Protein AF-A0A7S3N9X6-F1 (afdb_monomer_lite)

Foldseek 3Di:
DDDDDDPDPPVDDDPLQPDKDKDWDAFAWALADQVGQSNLRFWKKKKAFDPPDDDWKKKKKKWFFDPPAPFFKDKWKFWDPDLDGDRHDDPNTGQDDPPDDGDPGMDIDIDGHGRVTMMMIGIHTNDTRRTGGTMMMMGISGDMDMDTRDGD

pLDDT: mean 83.83, std 15.7, range [26.27, 97.06]

Organism: NCBI:txid151035

Structure (mmCIF, N/CA/C/O backbone):
data_AF-A0A7S3N9X6-F1
#
_entry.id   AF-A0A7S3N9X6-F1
#
loop_
_atom_site.group_PDB
_atom_site.id
_atom_site.type_symbol
_atom_site.label_atom_id
_atom_site.label_alt_id
_atom_site.label_comp_id
_atom_site.label_asym_id
_atom_site.label_entity_id
_atom_site.label_seq_id
_atom_site.pdbx_PDB_ins_code
_atom_site.Cartn_x
_atom_site.Cartn_y
_atom_site.Cartn_z
_atom_site.occupancy
_atom_site.B_iso_or_equiv
_atom_site.auth_seq_id
_atom_site.auth_comp_id
_atom_site.auth_asym_id
_atom_site.auth_atom_id
_atom_site.pdbx_PDB_model_num
ATOM 1 N N . MET A 1 1 ? -9.636 27.736 6.621 1.00 29.17 1 MET A N 1
ATOM 2 C CA . MET A 1 1 ? -8.449 27.421 7.443 1.00 29.17 1 MET A CA 1
ATOM 3 C C . MET A 1 1 ? -7.852 26.143 6.868 1.00 29.17 1 MET A C 1
ATOM 5 O O . MET A 1 1 ? -8.484 25.106 6.983 1.00 29.17 1 MET A O 1
ATOM 9 N N . LYS A 1 2 ? -6.757 26.243 6.103 1.00 26.27 2 LYS A N 1
ATOM 10 C CA . LYS A 1 2 ? -6.119 25.096 5.434 1.00 26.27 2 LYS A CA 1
ATOM 11 C C . LYS A 1 2 ? -5.100 24.489 6.398 1.00 26.27 2 LYS A C 1
ATOM 13 O O . LYS A 1 2 ? -4.263 25.220 6.922 1.00 26.27 2 LYS A O 1
ATOM 18 N N . VAL A 1 3 ? -5.218 23.196 6.683 1.00 27.30 3 VAL A N 1
ATOM 19 C CA . VAL A 1 3 ? -4.248 22.467 7.507 1.00 27.30 3 VAL A CA 1
ATOM 20 C C . VAL A 1 3 ? -3.084 22.077 6.601 1.00 27.30 3 VAL A C 1
ATOM 22 O O . VAL A 1 3 ? -3.279 21.390 5.606 1.00 27.30 3 VAL A O 1
ATOM 25 N N . PHE A 1 4 ? -1.890 22.563 6.932 1.00 31.27 4 PHE A N 1
ATOM 26 C CA . PHE A 1 4 ? -0.638 22.200 6.277 1.00 31.27 4 PHE A CA 1
ATOM 27 C C . PHE A 1 4 ? -0.221 20.797 6.731 1.00 31.27 4 PHE A C 1
ATOM 29 O O . PHE A 1 4 ? -0.068 20.566 7.932 1.00 31.27 4 PHE A O 1
ATOM 36 N N . SER A 1 5 ? 0.007 19.875 5.794 1.00 30.50 5 SER A N 1
ATOM 37 C CA . SER A 1 5 ? 0.816 18.690 6.079 1.00 30.50 5 SER A CA 1
ATOM 38 C C . SER A 1 5 ? 2.284 19.076 5.907 1.00 30.50 5 SER A C 1
ATOM 40 O O . SER A 1 5 ? 2.779 19.210 4.791 1.00 30.50 5 SER A O 1
ATOM 42 N N . ASN A 1 6 ? 2.978 19.314 7.021 1.00 33.53 6 ASN A N 1
ATOM 43 C CA . ASN A 1 6 ? 4.436 19.332 7.027 1.00 33.53 6 ASN A CA 1
ATOM 44 C C . ASN A 1 6 ? 4.904 17.900 6.767 1.00 33.53 6 ASN A C 1
ATOM 46 O O . ASN A 1 6 ? 4.787 17.044 7.648 1.00 33.53 6 ASN A O 1
ATOM 50 N N . VAL A 1 7 ? 5.449 17.649 5.578 1.00 38.91 7 VAL A N 1
ATOM 51 C CA . VAL A 1 7 ? 6.199 16.426 5.275 1.00 38.91 7 VAL A CA 1
ATOM 52 C C . VAL A 1 7 ? 7.497 16.464 6.090 1.00 38.91 7 VAL A C 1
ATOM 54 O O . VAL A 1 7 ? 8.554 16.861 5.614 1.00 38.91 7 VAL A O 1
ATOM 57 N N . ASN A 1 8 ? 7.410 16.112 7.371 1.00 36.94 8 ASN A N 1
ATOM 58 C CA . ASN A 1 8 ? 8.576 15.768 8.170 1.00 36.94 8 ASN A CA 1
ATOM 59 C C . ASN A 1 8 ? 8.907 14.308 7.863 1.00 36.94 8 ASN A C 1
ATOM 61 O O . ASN A 1 8 ? 8.086 13.427 8.125 1.00 36.94 8 ASN A O 1
ATOM 65 N N . PHE A 1 9 ? 10.108 14.050 7.340 1.00 45.81 9 PHE A N 1
ATOM 66 C CA . PHE A 1 9 ? 10.682 12.708 7.200 1.00 45.81 9 PHE A CA 1
ATOM 67 C C . PHE A 1 9 ? 10.966 12.123 8.590 1.00 45.81 9 PHE A C 1
ATOM 69 O O . PHE A 1 9 ? 12.106 11.996 9.030 1.00 45.81 9 PHE A O 1
ATOM 76 N N . VAL A 1 10 ? 9.914 11.811 9.337 1.00 49.62 10 VAL A N 1
ATOM 77 C CA . VAL A 1 10 ? 10.023 11.071 10.585 1.00 49.62 10 VAL A CA 1
ATOM 78 C C . VAL A 1 10 ? 10.333 9.629 10.186 1.00 49.62 10 VAL A C 1
ATOM 80 O O . VAL A 1 10 ? 9.467 8.892 9.732 1.00 49.62 10 VAL A O 1
ATOM 83 N N . LEU A 1 11 ? 11.607 9.246 10.282 1.00 56.59 11 LEU A N 1
ATOM 84 C CA . LEU A 1 11 ? 12.105 7.938 9.829 1.00 56.59 11 LEU A CA 1
ATOM 85 C C . LEU A 1 11 ? 11.538 6.761 10.640 1.00 56.59 11 LEU A C 1
ATOM 87 O O . LEU A 1 11 ? 11.538 5.619 10.164 1.00 56.59 11 LEU A O 1
ATOM 91 N N . ASN A 1 12 ? 11.047 7.047 11.851 1.00 63.31 12 ASN A N 1
ATOM 92 C CA . ASN A 1 12 ? 10.583 6.053 12.805 1.00 63.31 12 ASN A CA 1
ATOM 93 C C . ASN A 1 12 ? 9.131 6.309 13.227 1.00 63.31 12 ASN A C 1
ATOM 95 O O . ASN A 1 12 ? 8.809 7.409 13.673 1.00 63.31 12 ASN A O 1
ATOM 99 N N . PRO A 1 13 ? 8.259 5.294 13.147 1.00 67.94 13 PRO A N 1
ATOM 100 C CA . PRO A 1 13 ? 6.882 5.410 13.599 1.00 67.94 13 PRO A CA 1
ATOM 101 C C . PRO A 1 13 ? 6.848 5.751 15.103 1.00 67.94 13 PRO A C 1
ATOM 103 O O . PRO A 1 13 ? 7.607 5.164 15.874 1.00 67.94 13 PRO A O 1
ATOM 106 N N . PRO A 1 14 ? 5.969 6.666 15.539 1.00 71.19 14 PRO A N 1
ATOM 107 C CA . PRO A 1 14 ? 5.722 6.939 16.949 1.00 71.19 14 PRO A CA 1
ATOM 108 C C . PRO A 1 14 ? 5.450 5.680 17.788 1.00 71.19 14 PRO A C 1
ATOM 110 O O . PRO A 1 14 ? 4.738 4.776 17.351 1.00 71.19 14 PRO A O 1
ATOM 113 N N . GLU A 1 15 ? 5.924 5.666 19.037 1.00 72.00 15 GLU A N 1
ATOM 114 C CA . GLU A 1 15 ? 5.809 4.513 19.953 1.00 72.00 15 GLU A CA 1
ATOM 115 C C . GLU A 1 15 ? 4.365 4.117 20.305 1.00 72.00 15 GLU A C 1
ATOM 117 O O . GLU A 1 15 ? 4.110 3.002 20.757 1.00 72.00 15 GLU A O 1
ATOM 122 N N . TYR A 1 16 ? 3.384 5.000 20.087 1.00 72.50 16 TYR A N 1
ATOM 123 C CA . TYR A 1 16 ? 1.975 4.684 20.341 1.00 72.50 16 TYR A CA 1
ATOM 124 C C . TYR A 1 16 ? 1.358 3.734 19.298 1.00 72.50 16 TYR A C 1
ATOM 126 O O . TYR A 1 16 ? 0.207 3.316 19.461 1.00 72.50 16 TYR A O 1
ATOM 134 N N . TYR A 1 17 ? 2.091 3.375 18.241 1.00 80.50 17 TYR A N 1
ATOM 135 C CA . TYR A 1 17 ? 1.692 2.334 17.302 1.00 80.50 17 TYR A CA 1
ATOM 136 C C . TYR A 1 17 ? 1.971 0.941 17.862 1.00 80.50 17 TYR A C 1
ATOM 138 O O . TYR A 1 17 ? 3.077 0.420 17.762 1.00 80.50 17 TYR A O 1
ATOM 146 N N . LYS A 1 18 ? 0.939 0.333 18.453 1.00 82.94 18 LYS A N 1
ATOM 147 C CA . LYS A 1 18 ? 1.045 -0.964 19.141 1.00 82.94 18 LYS A CA 1
ATOM 148 C C . LYS A 1 18 ? 0.754 -2.170 18.250 1.00 82.94 18 LYS A C 1
ATOM 150 O O . LYS A 1 18 ? 1.095 -3.285 18.623 1.00 82.94 18 LYS A O 1
ATOM 155 N N . ASN A 1 19 ? 0.107 -1.959 17.105 1.00 89.56 19 ASN A N 1
ATOM 156 C CA . ASN A 1 19 ? -0.264 -3.027 16.181 1.00 89.56 19 ASN A CA 1
ATOM 157 C C . ASN A 1 19 ? 0.584 -2.900 14.917 1.00 89.56 19 ASN A C 1
ATOM 159 O O . ASN A 1 19 ? 0.558 -1.842 14.292 1.00 89.56 19 ASN A O 1
ATOM 163 N N . GLN A 1 20 ? 1.317 -3.951 14.554 1.00 93.81 20 GLN A N 1
ATOM 164 C CA . GLN A 1 20 ? 2.146 -4.010 13.350 1.00 93.81 20 GLN A CA 1
ATOM 165 C C . GLN A 1 20 ? 1.714 -5.198 12.492 1.00 93.81 20 GLN A C 1
ATOM 167 O O . GLN A 1 20 ? 1.505 -6.297 13.004 1.00 93.81 20 GLN A O 1
ATOM 172 N N . TYR A 1 21 ? 1.594 -4.955 11.193 1.00 94.56 21 TYR A N 1
ATOM 173 C CA . TYR A 1 21 ? 1.199 -5.932 10.190 1.00 94.56 21 TYR A CA 1
ATOM 174 C C . TYR A 1 21 ? 2.147 -5.838 9.008 1.00 94.56 21 TYR A C 1
ATOM 176 O O . TYR A 1 21 ? 2.525 -4.735 8.618 1.00 94.56 21 TYR A O 1
ATOM 184 N N . GLU A 1 22 ? 2.495 -6.981 8.433 1.00 95.44 22 GLU A N 1
ATOM 185 C CA . GLU A 1 22 ? 3.370 -7.069 7.270 1.00 95.44 22 GLU A CA 1
ATOM 186 C C . GLU A 1 22 ? 2.682 -7.893 6.187 1.00 95.44 22 GLU A C 1
ATOM 188 O O . GLU A 1 22 ? 2.035 -8.909 6.462 1.00 95.44 22 GLU A O 1
ATOM 193 N N . VAL A 1 23 ? 2.789 -7.410 4.956 1.00 94.25 23 VAL A N 1
ATOM 194 C CA . VAL A 1 23 ? 2.237 -8.030 3.760 1.00 94.25 23 VAL A CA 1
ATOM 195 C C . VAL A 1 23 ? 3.359 -8.101 2.737 1.00 94.25 23 VAL A C 1
ATOM 197 O O . VAL A 1 23 ? 3.814 -7.070 2.242 1.00 94.25 23 VAL A O 1
ATOM 200 N N . ALA A 1 24 ? 3.812 -9.316 2.441 1.00 92.69 24 ALA A N 1
ATOM 201 C CA . ALA A 1 24 ? 4.760 -9.548 1.361 1.00 92.69 24 ALA A CA 1
ATOM 202 C C . ALA A 1 24 ? 4.066 -9.348 0.007 1.00 92.69 24 ALA A C 1
ATOM 204 O O . ALA A 1 24 ? 2.934 -9.800 -0.201 1.00 92.69 24 ALA A O 1
ATOM 205 N N . ILE A 1 25 ? 4.745 -8.643 -0.891 1.00 90.94 25 ILE A N 1
ATOM 206 C CA . ILE A 1 25 ? 4.388 -8.499 -2.297 1.00 90.94 25 ILE A CA 1
ATOM 207 C C . ILE A 1 25 ? 5.522 -9.167 -3.063 1.00 90.94 25 ILE A C 1
ATOM 209 O O . ILE A 1 25 ? 6.583 -8.574 -3.240 1.00 90.94 25 ILE A O 1
ATOM 213 N N . ASP A 1 26 ? 5.306 -10.418 -3.458 1.00 86.06 26 ASP A N 1
ATOM 214 C CA . ASP A 1 26 ? 6.326 -11.239 -4.105 1.00 86.06 26 ASP A CA 1
ATOM 215 C C . ASP A 1 26 ? 6.064 -11.303 -5.609 1.00 86.06 26 ASP A C 1
ATOM 217 O O . ASP A 1 26 ? 4.998 -11.763 -6.025 1.00 86.06 26 ASP A O 1
ATOM 221 N N . GLN A 1 27 ? 7.043 -10.875 -6.415 1.00 79.94 27 GLN A N 1
ATOM 222 C CA . GLN A 1 27 ? 7.043 -11.042 -7.876 1.00 79.94 27 GLN A CA 1
ATOM 223 C C . GLN A 1 27 ? 5.754 -10.545 -8.549 1.00 79.94 27 GLN A C 1
ATOM 225 O O . GLN A 1 27 ? 5.217 -11.182 -9.458 1.00 79.94 27 GLN A O 1
ATOM 230 N N . ALA A 1 28 ? 5.230 -9.413 -8.080 1.00 88.12 28 ALA A N 1
ATOM 231 C CA . ALA A 1 28 ? 4.115 -8.758 -8.738 1.00 88.12 28 ALA A CA 1
ATOM 232 C C . ALA A 1 28 ? 4.616 -7.890 -9.897 1.00 88.12 28 ALA A C 1
ATOM 234 O O . ALA A 1 28 ? 5.796 -7.558 -9.989 1.00 88.12 28 ALA A O 1
ATOM 235 N N . TYR A 1 29 ? 3.689 -7.484 -10.756 1.00 88.94 29 TYR A N 1
ATOM 236 C CA . TYR A 1 29 ? 3.947 -6.509 -11.805 1.00 88.94 29 TYR A CA 1
ATOM 237 C C . TYR A 1 29 ? 3.143 -5.250 -11.537 1.00 88.94 29 TYR A C 1
ATOM 239 O O . TYR A 1 29 ? 1.993 -5.302 -11.090 1.00 88.94 29 TYR A O 1
ATOM 247 N N . GLY A 1 30 ? 3.760 -4.113 -11.812 1.00 88.12 30 GLY A N 1
ATOM 248 C CA . GLY A 1 30 ? 3.098 -2.834 -11.757 1.00 88.12 30 GLY A CA 1
ATOM 249 C C . GLY A 1 30 ? 2.103 -2.650 -12.894 1.00 88.12 30 GLY A C 1
ATOM 250 O O . GLY A 1 30 ? 2.331 -3.020 -14.040 1.00 88.12 30 GLY A O 1
ATOM 251 N N . GLY A 1 31 ? 0.975 -2.044 -12.564 1.00 92.81 31 GLY A N 1
ATOM 252 C CA . GLY A 1 31 ? -0.049 -1.601 -13.498 1.00 92.81 31 GLY A CA 1
ATOM 253 C C . GLY A 1 31 ? 0.211 -0.216 -14.096 1.00 92.81 31 GLY A C 1
ATOM 254 O O . GLY A 1 31 ? -0.595 0.241 -14.903 1.00 92.81 31 GLY A O 1
ATOM 255 N N . GLY A 1 32 ? 1.300 0.457 -13.709 1.00 92.38 32 GLY A N 1
ATOM 256 C CA . GLY A 1 32 ? 1.590 1.838 -14.102 1.00 92.38 32 GLY A CA 1
ATOM 257 C C . GLY A 1 32 ? 0.775 2.863 -13.309 1.00 92.38 32 GLY A C 1
ATOM 258 O O . GLY A 1 32 ? 0.275 2.547 -12.233 1.00 92.38 32 GLY A O 1
ATOM 259 N N . THR A 1 33 ? 0.646 4.091 -13.818 1.00 92.25 33 THR A N 1
ATOM 260 C CA . THR A 1 33 ? 0.022 5.229 -13.110 1.00 92.25 33 THR A CA 1
ATOM 261 C C . THR A 1 33 ? -1.521 5.198 -13.136 1.00 92.25 33 THR A C 1
ATOM 263 O O . THR A 1 33 ? -2.095 4.509 -13.980 1.00 92.25 33 THR A O 1
ATOM 266 N N . PRO A 1 34 ? -2.235 5.974 -12.283 1.00 91.12 34 PRO A N 1
ATOM 267 C CA . PRO A 1 34 ? -3.709 5.994 -12.235 1.00 91.12 34 PRO A CA 1
ATOM 268 C C . PRO A 1 34 ? -4.432 6.318 -13.550 1.00 91.12 34 PRO A C 1
ATOM 270 O O . PRO A 1 34 ? -5.630 6.078 -13.658 1.00 91.12 34 PRO A O 1
ATOM 273 N N . SER A 1 35 ? -3.734 6.888 -14.536 1.00 89.38 35 SER A N 1
ATOM 274 C CA . SER A 1 35 ? -4.285 7.206 -15.857 1.00 89.38 35 SER A CA 1
ATOM 275 C C . SER A 1 35 ? -4.203 6.050 -16.860 1.00 89.38 35 SER A C 1
ATOM 277 O O . SER A 1 35 ? -4.658 6.210 -17.988 1.00 89.38 35 SER A O 1
ATOM 279 N N . MET A 1 36 ? -3.566 4.933 -16.503 1.00 92.19 36 MET A N 1
ATOM 280 C CA . MET A 1 36 ? -3.390 3.774 -17.380 1.00 92.19 36 MET A CA 1
ATOM 281 C C . MET A 1 36 ? -4.489 2.732 -17.140 1.00 92.19 36 MET A C 1
ATOM 283 O O . MET A 1 36 ? -4.826 2.442 -15.995 1.00 92.19 36 MET A O 1
ATOM 287 N N . ASP A 1 37 ? -4.983 2.086 -18.200 1.00 91.75 37 ASP A N 1
ATOM 288 C CA . ASP A 1 37 ? -6.005 1.024 -18.092 1.00 91.75 37 ASP A CA 1
ATOM 289 C C . ASP A 1 37 ? -5.524 -0.177 -17.257 1.00 91.75 37 ASP A C 1
ATOM 291 O O . ASP A 1 37 ? -6.305 -0.876 -16.609 1.00 91.75 37 ASP A O 1
ATOM 295 N N . THR A 1 38 ? -4.211 -0.399 -17.232 1.00 93.44 38 THR A N 1
ATOM 296 C CA . THR A 1 38 ? -3.555 -1.449 -16.452 1.00 93.44 38 THR A CA 1
ATOM 297 C C . THR A 1 38 ? -3.420 -1.111 -14.970 1.00 93.44 38 THR A C 1
ATOM 299 O O . THR A 1 38 ? -2.999 -1.981 -14.212 1.00 93.44 38 THR A O 1
ATOM 302 N N . PHE A 1 39 ? -3.802 0.091 -14.511 1.00 93.25 39 PHE A N 1
ATOM 303 C CA . PHE A 1 39 ? -3.622 0.530 -13.120 1.00 93.25 39 PHE A CA 1
ATOM 304 C C . PHE A 1 39 ? -4.213 -0.449 -12.103 1.00 93.25 39 PHE A C 1
ATOM 306 O O . PHE A 1 39 ? -3.631 -0.691 -11.042 1.00 93.25 39 PHE A O 1
ATOM 313 N N . VAL A 1 40 ? -5.341 -1.073 -12.456 1.00 93.44 40 VAL A N 1
ATOM 314 C CA . VAL A 1 40 ? -6.011 -2.084 -11.633 1.00 93.44 40 VAL A CA 1
ATOM 315 C C . VAL A 1 40 ? -5.104 -3.269 -11.296 1.00 93.44 40 VAL A C 1
ATOM 317 O O . VAL A 1 40 ? -5.357 -3.934 -10.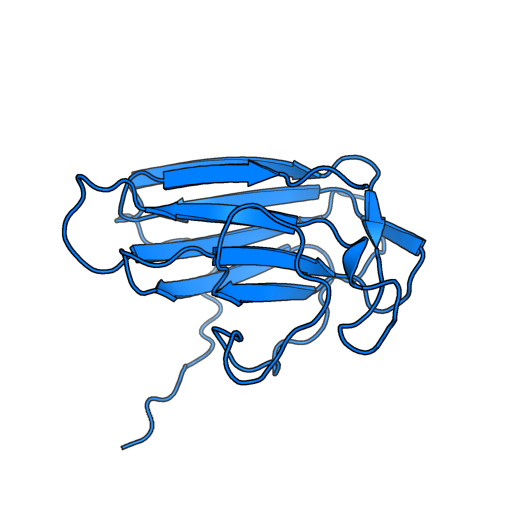298 1.00 93.44 40 VAL A O 1
ATOM 320 N N . LEU A 1 41 ? -4.049 -3.544 -12.067 1.00 92.75 41 LEU A N 1
ATOM 321 C CA . LEU A 1 41 ? -3.127 -4.667 -11.866 1.00 92.75 41 LEU A CA 1
ATOM 322 C C . LEU A 1 41 ? -2.093 -4.420 -10.757 1.00 92.75 41 LEU A C 1
ATOM 324 O O . LEU A 1 41 ? -1.596 -5.387 -10.185 1.00 92.75 41 LEU A O 1
ATOM 328 N N . ASN A 1 42 ? -1.846 -3.159 -10.381 1.00 94.44 42 ASN A N 1
ATOM 329 C CA . ASN A 1 42 ? -0.945 -2.806 -9.278 1.00 94.44 42 ASN A CA 1
ATOM 330 C C . ASN A 1 42 ? -1.300 -3.562 -7.986 1.00 94.44 42 ASN A C 1
ATOM 332 O O . ASN A 1 42 ? -2.486 -3.690 -7.685 1.00 94.44 42 ASN A O 1
ATOM 336 N N . PRO A 1 43 ? -0.341 -4.037 -7.176 1.00 95.19 43 PRO A N 1
ATOM 337 C CA . PRO A 1 43 ? -0.623 -4.632 -5.871 1.00 95.19 43 PRO A CA 1
ATOM 338 C C . PRO A 1 43 ? -1.500 -3.738 -4.988 1.00 95.19 43 PRO A C 1
ATOM 340 O O . PRO A 1 43 ? -1.208 -2.558 -4.795 1.00 95.19 43 PRO A O 1
ATOM 343 N N . GLN A 1 44 ? -2.572 -4.309 -4.433 1.00 96.25 44 GLN A N 1
ATOM 344 C CA . GLN A 1 44 ? -3.538 -3.574 -3.615 1.00 96.25 44 GLN A CA 1
ATOM 345 C C . GLN A 1 44 ? -3.733 -4.264 -2.270 1.00 96.25 44 GLN A C 1
ATOM 347 O O . GLN A 1 44 ? -4.010 -5.463 -2.209 1.00 96.25 44 GLN A O 1
ATOM 352 N N . ILE A 1 45 ? -3.598 -3.507 -1.187 1.00 96.81 45 ILE A N 1
ATOM 353 C CA . ILE A 1 45 ? -3.732 -3.980 0.184 1.00 96.81 45 ILE A CA 1
ATOM 354 C C . ILE A 1 45 ? -4.955 -3.309 0.792 1.00 96.81 45 ILE A C 1
ATOM 356 O O . ILE A 1 45 ? -4.955 -2.107 1.046 1.00 96.81 45 ILE A O 1
ATOM 360 N N . TYR A 1 46 ? -5.984 -4.105 1.054 1.00 97.06 46 TYR A N 1
ATOM 361 C CA . TYR A 1 46 ? -7.154 -3.682 1.808 1.00 97.06 46 TYR A CA 1
ATOM 362 C C . TYR A 1 46 ? -6.831 -3.617 3.300 1.00 97.06 46 TYR A C 1
ATOM 364 O O . TYR A 1 46 ? -6.208 -4.543 3.836 1.00 97.06 46 TYR A O 1
ATOM 372 N N . PHE A 1 47 ? -7.310 -2.582 3.989 1.00 96.25 47 PHE A N 1
ATOM 373 C CA . PHE A 1 47 ? -7.289 -2.512 5.445 1.00 96.25 47 PHE A CA 1
ATOM 374 C C . PHE A 1 47 ? -8.424 -1.655 6.026 1.00 96.25 47 PHE A C 1
ATOM 376 O O . PHE A 1 47 ? -8.879 -0.681 5.432 1.00 96.25 47 PHE A O 1
ATOM 383 N N . ARG A 1 48 ? -8.858 -2.005 7.240 1.00 94.94 48 ARG A N 1
ATOM 384 C CA . ARG A 1 48 ? -9.817 -1.230 8.047 1.00 94.94 48 ARG A CA 1
ATOM 385 C C . ARG A 1 48 ? -9.615 -1.464 9.538 1.00 94.94 48 ARG A C 1
ATOM 387 O O . ARG A 1 48 ? -9.130 -2.526 9.943 1.00 94.94 48 ARG A O 1
ATOM 394 N N . ALA A 1 49 ? -10.042 -0.513 10.365 1.00 92.75 49 ALA A N 1
ATOM 395 C CA . ALA A 1 49 ? -10.076 -0.704 11.812 1.00 92.75 49 ALA A CA 1
ATOM 396 C C . ALA A 1 49 ? -11.095 -1.789 12.211 1.00 92.75 49 ALA A C 1
ATOM 398 O O . ALA A 1 49 ? -12.136 -1.976 11.565 1.00 92.75 49 ALA A O 1
ATOM 399 N N . ARG A 1 50 ? -10.806 -2.535 13.285 1.00 87.88 50 ARG A N 1
ATOM 400 C CA . ARG A 1 50 ? -11.799 -3.441 13.879 1.00 87.88 50 ARG A CA 1
ATOM 401 C C . ARG A 1 50 ? -12.916 -2.632 14.553 1.00 87.88 50 ARG A C 1
ATOM 403 O O . ARG A 1 50 ? -12.699 -1.549 15.089 1.00 87.88 50 ARG A O 1
ATOM 410 N N . ARG A 1 51 ? -14.152 -3.143 14.495 1.00 74.50 51 ARG A N 1
ATOM 411 C CA . ARG A 1 51 ? -15.358 -2.405 14.932 1.00 74.50 51 ARG A CA 1
ATOM 412 C C . ARG A 1 51 ? -15.390 -2.098 16.432 1.00 74.50 51 ARG A C 1
ATOM 414 O O . ARG A 1 51 ? -16.175 -1.255 16.840 1.00 74.50 51 ARG A O 1
ATOM 421 N N . ASP A 1 52 ? -14.559 -2.739 17.239 1.00 72.19 52 ASP A N 1
ATOM 422 C CA . ASP A 1 52 ? -14.507 -2.635 18.699 1.00 72.19 52 ASP A CA 1
ATOM 423 C C . ASP A 1 52 ? -13.554 -1.548 19.233 1.00 72.19 52 ASP A C 1
ATOM 425 O O . ASP A 1 52 ? -13.488 -1.327 20.440 1.00 72.19 52 ASP A O 1
ATOM 429 N N . SER A 1 53 ? -12.840 -0.821 18.372 1.00 64.00 53 SER A N 1
ATOM 430 C CA . SER A 1 53 ? -11.777 0.090 18.813 1.00 64.00 53 SER A CA 1
ATOM 431 C C . SER A 1 53 ? -12.145 1.575 18.796 1.00 64.00 53 SER A C 1
ATOM 433 O O . SER A 1 53 ? -12.504 2.073 17.746 1.00 64.00 53 SER A O 1
ATOM 435 N N . GLY A 1 54 ? -11.996 2.330 19.890 1.00 67.50 54 GLY A N 1
ATOM 436 C CA . GLY A 1 54 ? -12.268 3.785 19.910 1.00 67.50 54 GLY A CA 1
ATOM 437 C C . GLY A 1 54 ? -11.300 4.671 19.087 1.00 67.50 54 GLY A C 1
ATOM 438 O O . GLY A 1 54 ? -10.183 4.259 18.791 1.00 67.50 54 GLY A O 1
ATOM 439 N N . ASN A 1 55 ? -11.715 5.925 18.814 1.00 75.50 55 ASN A N 1
ATOM 440 C CA . ASN A 1 55 ? -11.009 7.004 18.076 1.00 75.50 55 ASN A CA 1
ATOM 441 C C . ASN A 1 55 ? -10.749 6.772 16.571 1.00 75.50 55 ASN A C 1
ATOM 443 O O . ASN A 1 55 ? -10.977 5.688 16.047 1.00 75.50 55 ASN A O 1
ATOM 447 N N . ASN A 1 56 ? -10.273 7.821 15.880 1.00 86.62 56 ASN A N 1
ATOM 448 C CA . ASN A 1 56 ? -9.788 7.752 14.495 1.00 86.62 56 ASN A CA 1
ATOM 449 C C . ASN A 1 56 ? -8.666 6.716 14.342 1.00 86.62 56 ASN A C 1
ATOM 451 O O . ASN A 1 56 ? -7.844 6.522 15.251 1.00 86.62 56 ASN A O 1
ATOM 455 N N . LEU A 1 57 ? -8.596 6.119 13.153 1.00 89.88 57 LEU A N 1
ATOM 456 C CA . LEU A 1 57 ? -7.492 5.260 12.762 1.00 89.88 57 LEU A CA 1
ATOM 457 C C . LEU A 1 57 ? -6.275 6.141 12.488 1.00 89.88 57 LEU A C 1
ATOM 459 O O . LEU A 1 57 ? -6.231 6.883 11.516 1.00 89.88 57 LEU A O 1
ATOM 463 N N . LYS A 1 58 ? -5.269 6.062 13.351 1.00 90.50 58 LYS A N 1
ATOM 464 C CA . LYS A 1 58 ? -3.942 6.592 13.046 1.00 90.50 58 LYS A CA 1
ATOM 465 C C . LYS A 1 58 ? -3.122 5.428 12.527 1.00 90.50 58 LYS A C 1
ATOM 467 O O . LYS A 1 58 ? -3.070 4.385 13.189 1.00 90.50 58 LYS A O 1
ATOM 472 N N . CYS A 1 59 ? -2.500 5.584 11.371 1.00 91.00 59 CYS A N 1
ATOM 473 C CA . CYS A 1 59 ? -1.612 4.567 10.844 1.00 91.00 59 CYS A CA 1
ATOM 474 C C . CYS A 1 59 ? -0.370 5.160 10.193 1.00 91.00 59 CYS A C 1
ATOM 476 O O . CYS A 1 59 ? -0.321 6.307 9.753 1.00 91.00 59 CYS A O 1
ATOM 478 N N . TRP A 1 60 ? 0.661 4.335 10.173 1.00 90.94 60 TRP A N 1
ATOM 479 C CA . TRP A 1 60 ? 1.931 4.591 9.547 1.00 90.94 60 TRP A CA 1
ATOM 480 C C . TRP A 1 60 ? 2.148 3.500 8.510 1.00 90.94 60 TRP A C 1
ATOM 482 O O . TRP A 1 60 ? 2.293 2.326 8.862 1.00 90.94 60 TRP A O 1
ATOM 492 N N . LEU A 1 61 ? 2.104 3.888 7.241 1.00 92.12 61 LEU A N 1
ATOM 493 C CA . LEU A 1 61 ? 2.238 2.976 6.114 1.00 92.12 61 LEU A CA 1
ATOM 494 C C . LEU A 1 61 ? 3.670 3.040 5.616 1.00 92.12 61 LEU A C 1
ATOM 496 O O . LEU A 1 61 ? 4.227 4.124 5.447 1.00 92.12 61 LEU A O 1
ATOM 500 N N . THR A 1 62 ? 4.290 1.888 5.416 1.00 92.00 62 THR A N 1
ATOM 501 C CA . THR A 1 62 ? 5.656 1.792 4.915 1.00 92.00 62 THR A CA 1
ATOM 502 C C . THR A 1 62 ? 5.710 0.743 3.823 1.00 92.00 62 THR A C 1
ATOM 504 O O . THR A 1 62 ? 5.197 -0.350 4.003 1.00 92.00 62 THR A O 1
ATOM 507 N N . TYR A 1 63 ? 6.354 1.055 2.705 1.00 92.31 63 TYR A N 1
ATOM 508 C CA . TYR A 1 63 ? 6.685 0.055 1.697 1.00 92.31 63 TYR A CA 1
ATOM 509 C C . TYR A 1 63 ? 8.193 0.026 1.513 1.00 92.31 63 TYR A C 1
ATOM 511 O O . TYR A 1 63 ? 8.802 1.072 1.273 1.00 92.31 63 TYR A O 1
ATOM 519 N N . LYS A 1 64 ? 8.785 -1.155 1.668 1.00 91.50 64 LYS A N 1
ATOM 520 C CA . LYS A 1 64 ? 10.217 -1.401 1.502 1.00 91.50 64 LYS A CA 1
ATOM 521 C C . LYS A 1 64 ? 10.408 -2.279 0.280 1.00 91.50 64 LYS A C 1
ATOM 523 O O . LYS A 1 64 ? 9.908 -3.400 0.253 1.00 91.50 64 LYS A O 1
ATOM 528 N N . ILE A 1 65 ? 11.122 -1.756 -0.703 1.00 88.69 65 ILE A N 1
ATOM 529 C CA . ILE A 1 65 ? 11.549 -2.505 -1.879 1.00 88.69 65 ILE A CA 1
ATOM 530 C C . ILE A 1 65 ? 12.647 -3.482 -1.434 1.00 88.69 65 ILE A C 1
ATOM 532 O O . ILE A 1 65 ? 13.468 -3.126 -0.584 1.00 88.69 65 ILE A O 1
ATOM 536 N N . PHE A 1 66 ? 12.645 -4.713 -1.953 1.00 85.00 66 PHE A N 1
ATOM 537 C CA . PHE A 1 66 ? 13.728 -5.655 -1.662 1.00 85.00 66 PHE A CA 1
ATOM 538 C C . PHE A 1 66 ? 15.075 -5.167 -2.215 1.00 85.00 66 PHE A C 1
ATOM 540 O O . PHE A 1 66 ? 15.140 -4.457 -3.218 1.00 85.00 66 PHE A O 1
ATOM 547 N N . GLU A 1 67 ? 16.162 -5.518 -1.522 1.00 73.00 67 GLU A N 1
ATOM 548 C CA . GLU A 1 67 ? 17.515 -5.117 -1.915 1.00 73.00 67 GLU A CA 1
ATOM 549 C C . GLU A 1 67 ? 17.872 -5.673 -3.303 1.00 73.00 67 GLU A C 1
ATOM 551 O O . GLU A 1 67 ? 17.694 -6.861 -3.564 1.00 73.00 67 GLU A O 1
ATOM 556 N N . GLY A 1 68 ? 18.404 -4.812 -4.177 1.00 72.25 68 GLY A N 1
ATOM 557 C CA . GLY A 1 68 ? 18.817 -5.167 -5.541 1.00 72.25 68 GLY A CA 1
ATOM 558 C C . GLY A 1 68 ? 17.792 -4.856 -6.637 1.00 72.25 68 GLY A C 1
ATOM 559 O O . GLY A 1 68 ? 18.138 -4.947 -7.810 1.00 72.25 68 GLY A O 1
ATOM 560 N N . GLU A 1 69 ? 16.573 -4.449 -6.281 1.00 74.94 69 GLU A N 1
ATOM 561 C CA . GLU A 1 69 ? 15.563 -3.985 -7.240 1.00 74.94 69 GLU A CA 1
ATOM 562 C C . GLU A 1 69 ? 15.776 -2.500 -7.590 1.00 74.94 69 GLU A C 1
ATOM 564 O O . GLU A 1 69 ? 15.910 -1.651 -6.704 1.00 74.94 69 GLU A O 1
ATOM 569 N N . GLU A 1 70 ? 15.752 -2.166 -8.884 1.00 77.62 70 GLU A N 1
ATOM 570 C CA . GLU A 1 70 ? 15.851 -0.786 -9.398 1.00 77.62 70 GLU A CA 1
ATOM 571 C C . GLU A 1 70 ? 14.475 -0.181 -9.741 1.00 77.62 70 GLU A C 1
ATOM 573 O O . GLU A 1 70 ? 14.353 0.722 -10.569 1.00 77.62 70 GLU A O 1
ATOM 578 N N . THR A 1 71 ? 13.412 -0.672 -9.103 1.00 84.31 71 THR A N 1
ATOM 579 C CA . THR A 1 71 ? 12.053 -0.182 -9.343 1.00 84.31 71 THR A CA 1
ATOM 580 C C . THR A 1 71 ? 11.753 1.060 -8.507 1.00 84.31 71 THR A C 1
ATOM 582 O O . THR A 1 71 ? 12.041 1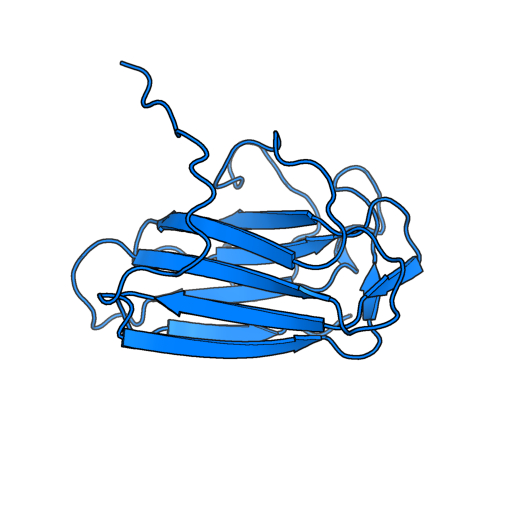.122 -7.311 1.00 84.31 71 THR A O 1
ATOM 585 N N . TYR A 1 72 ? 11.095 2.041 -9.125 1.00 88.12 72 TYR A N 1
ATOM 586 C CA . TYR A 1 72 ? 10.539 3.198 -8.432 1.00 88.12 72 TYR A CA 1
ATOM 587 C C . TYR A 1 72 ? 9.041 3.016 -8.250 1.00 88.12 72 TYR A C 1
ATOM 589 O O . TYR A 1 72 ? 8.302 2.826 -9.218 1.00 88.12 72 TYR A O 1
ATOM 597 N N . VAL A 1 73 ? 8.580 3.116 -7.009 1.00 90.31 73 VAL A N 1
ATOM 598 C CA . VAL A 1 73 ? 7.167 2.922 -6.679 1.00 90.31 73 VAL A CA 1
ATOM 599 C C . VAL A 1 73 ? 6.559 4.155 -6.022 1.00 90.31 73 VAL A C 1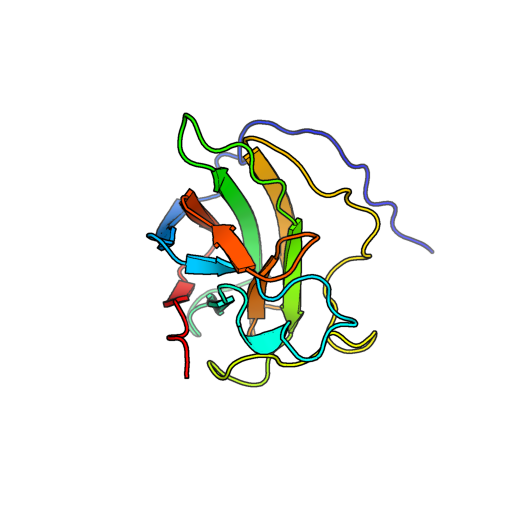
ATOM 601 O O . VAL A 1 73 ? 7.258 5.060 -5.577 1.00 90.31 73 VAL A O 1
ATOM 604 N N . LYS A 1 74 ? 5.234 4.189 -5.975 1.00 91.69 74 LYS A N 1
ATOM 605 C CA . LYS A 1 74 ? 4.409 5.165 -5.279 1.00 91.69 74 LYS A CA 1
ATOM 606 C C . LYS A 1 74 ? 3.283 4.431 -4.569 1.00 91.69 74 LYS A C 1
ATOM 608 O O . LYS A 1 74 ? 2.701 3.509 -5.132 1.00 91.69 74 LYS A O 1
ATOM 613 N N . VAL A 1 75 ? 2.974 4.828 -3.338 1.00 91.94 75 VAL A N 1
ATOM 614 C CA . VAL A 1 75 ? 1.842 4.266 -2.592 1.00 91.94 75 VAL A CA 1
ATOM 615 C C . VAL A 1 75 ? 0.707 5.271 -2.595 1.00 91.94 75 VAL A C 1
ATOM 617 O O . VAL A 1 75 ? 0.812 6.337 -1.986 1.00 91.94 75 VAL A O 1
ATOM 620 N N . PHE A 1 76 ? -0.389 4.897 -3.240 1.00 92.69 76 PHE A N 1
ATOM 621 C CA . PHE A 1 76 ? -1.650 5.615 -3.147 1.00 92.69 76 PHE A CA 1
ATOM 622 C C . PHE A 1 76 ? -2.486 5.031 -2.015 1.00 92.69 76 PHE A C 1
ATOM 624 O O . PHE A 1 76 ? -2.483 3.821 -1.810 1.00 92.69 76 PHE A O 1
ATOM 631 N N . VAL A 1 77 ? -3.224 5.875 -1.299 1.00 93.44 77 VAL A N 1
ATOM 632 C CA . VAL A 1 77 ? -4.213 5.431 -0.311 1.00 93.44 77 VAL A CA 1
ATOM 633 C C . VAL A 1 77 ? -5.550 6.032 -0.693 1.00 93.44 77 VAL A C 1
ATOM 635 O O . VAL A 1 77 ? -5.667 7.250 -0.846 1.00 93.44 77 VAL A O 1
ATOM 638 N N . VAL A 1 78 ? -6.548 5.172 -0.849 1.00 94.31 78 VAL A N 1
ATOM 639 C CA . VAL A 1 78 ? -7.904 5.571 -1.213 1.00 94.31 78 VAL A CA 1
ATOM 640 C C . VAL A 1 78 ? -8.917 4.986 -0.246 1.00 94.31 78 VAL A C 1
ATOM 642 O O . VAL A 1 78 ? -8.705 3.911 0.319 1.00 94.31 78 VAL A O 1
ATOM 645 N N . LYS A 1 79 ? -10.027 5.694 -0.063 1.00 94.81 79 LYS A N 1
ATOM 646 C CA . LYS A 1 79 ? -11.248 5.157 0.521 1.00 94.81 79 LYS A CA 1
ATOM 647 C C . LYS A 1 79 ? -11.839 4.119 -0.436 1.00 94.81 79 LYS A C 1
ATOM 649 O O . LYS A 1 79 ? -11.844 4.319 -1.648 1.00 94.81 79 LYS A O 1
ATOM 654 N N . ALA A 1 80 ? -12.327 3.021 0.120 1.00 92.69 80 ALA A N 1
ATOM 655 C CA . ALA A 1 80 ? -12.909 1.904 -0.605 1.00 92.69 80 ALA A CA 1
ATOM 656 C C . ALA A 1 80 ? -14.297 1.558 -0.050 1.00 92.69 80 ALA A C 1
ATOM 658 O O . ALA A 1 80 ? -14.605 1.853 1.106 1.00 92.69 80 ALA A O 1
ATOM 659 N N . ASP A 1 81 ? -15.109 0.901 -0.876 1.00 89.25 81 ASP A N 1
ATOM 660 C CA . ASP A 1 81 ? -16.426 0.380 -0.487 1.00 89.25 81 ASP A CA 1
ATOM 661 C C . ASP A 1 81 ? -16.367 -1.087 -0.015 1.00 89.25 81 ASP A C 1
ATOM 663 O O . ASP A 1 81 ? -17.374 -1.643 0.428 1.00 89.25 81 ASP A O 1
ATOM 667 N N . GLY A 1 82 ? -15.189 -1.710 -0.111 1.00 90.94 82 GLY A N 1
ATOM 668 C CA . GLY A 1 82 ? -14.973 -3.122 0.173 1.00 90.94 82 GLY A CA 1
ATOM 669 C C . GLY A 1 82 ? -13.548 -3.592 -0.160 1.00 90.94 82 GLY A C 1
ATOM 670 O O . GLY A 1 82 ? -12.667 -2.779 -0.460 1.00 90.94 82 GLY A O 1
ATOM 671 N N . PRO A 1 83 ? -13.282 -4.910 -0.081 1.00 92.06 83 PRO A N 1
ATOM 672 C CA . PRO A 1 83 ? -11.996 -5.520 -0.418 1.00 92.06 83 PRO A CA 1
ATOM 673 C C . PRO A 1 83 ? -11.815 -5.798 -1.926 1.00 92.06 83 PRO A C 1
ATOM 675 O O . PRO A 1 83 ? -10.989 -6.639 -2.298 1.00 92.06 83 PRO A O 1
ATOM 678 N N . GLU A 1 84 ? -12.603 -5.161 -2.791 1.00 92.06 84 GLU A N 1
ATOM 679 C CA . GLU A 1 84 ? -12.505 -5.245 -4.247 1.00 92.06 84 GLU A CA 1
ATOM 680 C C . GLU A 1 84 ? -11.367 -4.371 -4.795 1.00 92.06 84 GLU A C 1
ATOM 682 O O . GLU A 1 84 ? -10.961 -3.384 -4.188 1.00 92.06 84 GLU A O 1
ATOM 687 N N . ARG A 1 85 ? -10.833 -4.729 -5.971 1.00 92.25 85 ARG A N 1
ATOM 688 C CA . ARG A 1 85 ? -9.766 -3.945 -6.608 1.00 92.25 85 ARG A CA 1
ATOM 689 C C . ARG A 1 85 ? -10.293 -2.584 -7.055 1.00 92.25 85 ARG A C 1
ATOM 691 O O . ARG A 1 85 ? -11.338 -2.490 -7.691 1.00 92.25 85 ARG A O 1
ATOM 698 N N . VAL A 1 86 ? -9.503 -1.550 -6.808 1.00 91.50 86 VAL A N 1
ATOM 699 C CA . VAL A 1 86 ? -9.715 -0.196 -7.312 1.00 91.50 86 VAL A CA 1
ATOM 700 C C . VAL A 1 86 ? -9.102 -0.094 -8.702 1.00 91.50 86 VAL A C 1
ATOM 702 O O . VAL A 1 86 ? -7.904 -0.321 -8.877 1.00 91.50 86 VAL A O 1
ATOM 705 N N . SER A 1 87 ? -9.919 0.242 -9.698 1.00 89.06 87 SER A N 1
ATOM 706 C CA . SER A 1 87 ? -9.464 0.448 -11.077 1.00 89.06 87 SER A CA 1
ATOM 707 C C . SER A 1 87 ? -9.071 1.893 -11.378 1.00 89.06 87 SER A C 1
ATOM 709 O O . SER A 1 87 ? -8.361 2.124 -12.349 1.00 89.06 87 SER A O 1
ATOM 711 N N . MET A 1 88 ? -9.509 2.859 -10.564 1.00 87.50 88 MET A N 1
ATOM 712 C CA . MET A 1 88 ? -9.215 4.279 -10.758 1.00 87.50 88 MET A CA 1
ATOM 713 C C . MET A 1 88 ? -9.198 5.063 -9.441 1.00 87.50 88 MET A C 1
ATOM 715 O O . MET A 1 88 ? -9.943 4.754 -8.509 1.00 87.50 88 MET A O 1
ATOM 719 N N . ILE A 1 89 ? -8.385 6.118 -9.389 1.00 89.12 89 ILE A N 1
ATOM 720 C CA . ILE A 1 89 ? -8.364 7.078 -8.279 1.00 89.12 89 ILE A CA 1
ATOM 721 C C . ILE A 1 89 ? -9.129 8.328 -8.703 1.00 89.12 89 ILE A C 1
ATOM 723 O O . ILE A 1 89 ? -8.881 8.885 -9.772 1.00 89.12 89 ILE A O 1
ATOM 727 N N . THR A 1 90 ? -10.061 8.763 -7.864 1.00 86.44 90 THR A N 1
ATOM 728 C CA . THR A 1 90 ? -10.853 9.978 -8.053 1.00 86.44 90 THR A CA 1
ATOM 729 C C . THR A 1 90 ? -10.572 10.954 -6.921 1.00 86.44 90 THR A C 1
ATOM 731 O O . THR A 1 90 ? -10.100 10.580 -5.849 1.00 86.44 90 THR A O 1
ATOM 734 N N . THR A 1 91 ? -10.907 12.225 -7.126 1.00 82.94 91 THR A N 1
ATOM 735 C CA . THR A 1 91 ? -10.786 13.237 -6.067 1.00 82.94 91 THR A CA 1
ATOM 736 C C . THR A 1 91 ? -11.605 12.876 -4.822 1.00 82.94 91 THR A C 1
ATOM 738 O O . THR A 1 91 ? -11.199 13.205 -3.713 1.00 82.94 91 THR A O 1
ATOM 741 N N . ASP A 1 92 ? -12.720 12.160 -4.989 1.00 85.06 92 ASP A N 1
ATOM 742 C CA . ASP A 1 92 ? -13.627 11.807 -3.892 1.00 85.06 92 ASP A CA 1
ATOM 743 C C . ASP A 1 92 ? -13.134 10.626 -3.047 1.00 85.06 92 ASP A C 1
ATOM 745 O O . ASP A 1 92 ? -13.497 10.515 -1.874 1.00 85.06 92 ASP A O 1
ATOM 749 N N . ASN A 1 93 ? -12.330 9.727 -3.628 1.00 87.75 93 ASN A N 1
ATOM 750 C CA . ASN A 1 93 ? -11.809 8.562 -2.915 1.00 87.75 93 ASN A CA 1
ATOM 751 C C . ASN A 1 93 ? -10.358 8.738 -2.454 1.00 87.75 93 ASN A C 1
ATOM 753 O O . ASN A 1 93 ? -9.889 7.966 -1.623 1.00 87.75 93 ASN A O 1
ATOM 757 N N . GLN A 1 94 ? -9.645 9.750 -2.939 1.00 84.81 94 GLN A N 1
ATOM 758 C CA . GLN A 1 94 ? -8.257 9.980 -2.576 1.00 84.81 94 GLN A CA 1
ATOM 759 C C . GLN A 1 94 ? -8.117 10.519 -1.144 1.00 84.81 94 GLN A C 1
ATOM 761 O O . GLN A 1 94 ? -8.720 11.519 -0.766 1.00 84.81 94 GLN A O 1
ATOM 766 N N . VAL A 1 95 ? -7.280 9.862 -0.336 1.00 84.19 95 VAL A N 1
ATOM 767 C CA . VAL A 1 95 ? -7.093 10.203 1.087 1.00 84.19 95 VAL A CA 1
ATOM 768 C C . VAL A 1 95 ? -6.053 11.309 1.307 1.00 84.19 95 VAL A C 1
ATOM 770 O O . VAL A 1 95 ? -6.139 12.052 2.283 1.00 84.19 95 VAL A O 1
ATOM 773 N N . ALA A 1 96 ? -5.057 11.424 0.428 1.00 71.38 96 ALA A N 1
ATOM 774 C CA . ALA A 1 96 ? -4.017 12.449 0.493 1.00 71.38 96 ALA A CA 1
ATOM 775 C C . ALA A 1 96 ? -3.603 12.892 -0.914 1.00 71.38 96 ALA A C 1
ATOM 777 O O . ALA A 1 96 ? -3.588 12.070 -1.832 1.00 71.38 96 ALA A O 1
ATOM 778 N N . GLU A 1 97 ? -3.264 14.176 -1.063 1.00 59.62 97 GLU A N 1
ATOM 779 C CA . GLU A 1 97 ? -2.821 14.762 -2.333 1.00 59.62 97 GLU A CA 1
ATOM 780 C C . GLU A 1 97 ? -1.606 14.028 -2.915 1.00 59.62 97 GLU A C 1
ATOM 782 O O . GLU A 1 97 ? -0.749 13.506 -2.195 1.00 59.62 97 GLU A O 1
ATOM 787 N N . ASP A 1 98 ? -1.552 13.989 -4.247 1.00 63.19 98 ASP A N 1
ATOM 788 C CA . ASP A 1 98 ? -0.637 13.146 -5.012 1.00 63.19 98 ASP A CA 1
ATOM 789 C C . ASP A 1 98 ? 0.791 13.704 -5.151 1.00 63.19 98 ASP A C 1
ATOM 791 O O . ASP A 1 98 ? 1.556 13.268 -6.007 1.00 63.19 98 ASP A O 1
ATOM 795 N N . ASP A 1 99 ? 1.197 14.649 -4.308 1.00 66.38 99 ASP A N 1
ATOM 796 C CA . ASP A 1 99 ? 2.449 15.397 -4.498 1.00 66.38 99 ASP A CA 1
ATOM 797 C C . ASP A 1 99 ? 3.713 14.603 -4.124 1.00 66.38 99 ASP A C 1
ATOM 799 O O . ASP A 1 99 ? 4.838 15.094 -4.244 1.00 66.38 99 ASP A O 1
ATOM 803 N N . THR A 1 100 ? 3.561 13.354 -3.674 1.00 70.88 100 THR A N 1
ATOM 804 C CA . THR A 1 100 ? 4.711 12.485 -3.399 1.00 70.88 100 THR A CA 1
ATOM 805 C C . THR A 1 100 ? 5.311 11.949 -4.707 1.00 70.88 100 THR A C 1
ATOM 807 O O . THR A 1 100 ? 4.592 11.374 -5.527 1.00 70.88 100 THR A O 1
ATOM 810 N N . PRO A 1 101 ? 6.624 12.112 -4.950 1.00 82.19 101 PRO A N 1
ATOM 811 C CA . PRO A 1 101 ? 7.261 11.522 -6.121 1.00 82.19 101 PRO A CA 1
ATOM 812 C C . PRO A 1 101 ? 7.333 9.994 -5.992 1.00 82.19 101 PRO A C 1
ATOM 814 O O . PRO A 1 101 ? 7.272 9.442 -4.889 1.00 82.19 101 PRO A O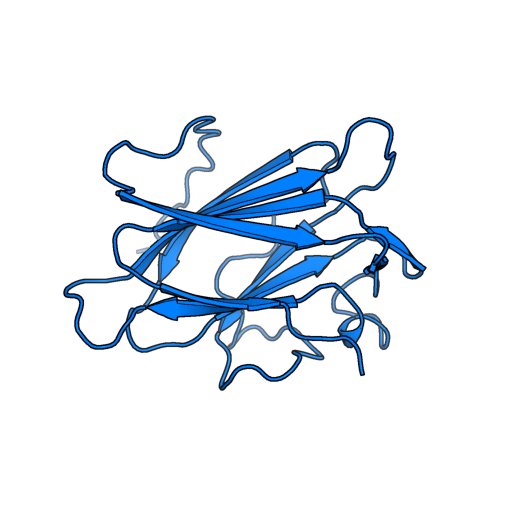 1
ATOM 817 N N . TYR A 1 102 ? 7.515 9.313 -7.125 1.00 85.44 102 TYR A N 1
ATOM 818 C CA . TYR A 1 102 ? 7.946 7.916 -7.120 1.00 85.44 102 TYR A CA 1
ATOM 819 C C . TYR A 1 102 ? 9.326 7.819 -6.456 1.00 85.44 102 TYR A C 1
ATOM 821 O O . TYR A 1 102 ? 10.195 8.660 -6.692 1.00 85.44 102 TYR A O 1
ATOM 829 N N . TYR A 1 103 ? 9.530 6.812 -5.614 1.00 81.62 103 TYR A N 1
ATOM 830 C CA . TYR A 1 103 ? 10.732 6.656 -4.798 1.00 81.62 103 TYR A CA 1
ATOM 831 C C . TYR A 1 103 ? 11.356 5.274 -5.006 1.00 81.62 103 TYR A C 1
ATOM 833 O O . TYR A 1 103 ? 10.659 4.283 -5.221 1.00 81.62 103 TYR A O 1
ATOM 841 N N . GLY A 1 104 ? 12.682 5.219 -4.897 1.00 82.50 104 GLY A N 1
ATOM 842 C CA . GLY A 1 104 ? 13.436 3.976 -4.754 1.00 82.50 104 GLY A CA 1
ATOM 843 C C . GLY A 1 104 ? 13.653 3.633 -3.276 1.00 82.50 104 GLY A C 1
ATOM 844 O O . GLY A 1 104 ? 13.658 4.511 -2.408 1.00 82.50 104 GLY A O 1
ATOM 845 N N . GLY A 1 105 ? 13.837 2.351 -2.972 1.00 81.69 105 GLY A N 1
ATOM 846 C CA . GLY A 1 105 ? 14.172 1.859 -1.634 1.00 81.69 105 GLY A CA 1
ATOM 847 C C . GLY A 1 105 ? 12.999 1.810 -0.650 1.00 81.69 105 GLY A C 1
ATOM 848 O O . GLY A 1 105 ? 12.506 0.728 -0.338 1.00 81.69 105 GLY A O 1
ATOM 849 N N . ARG A 1 106 ? 12.561 2.953 -0.098 1.00 84.25 106 ARG A N 1
ATOM 850 C CA . ARG A 1 106 ? 11.551 2.972 0.980 1.00 84.25 106 ARG A CA 1
ATOM 851 C C . ARG A 1 106 ? 10.619 4.179 0.941 1.00 84.25 106 ARG A C 1
ATOM 853 O O . ARG A 1 106 ? 11.067 5.319 0.914 1.00 84.25 106 ARG A O 1
ATOM 860 N N . TYR A 1 107 ? 9.330 3.907 1.120 1.00 84.94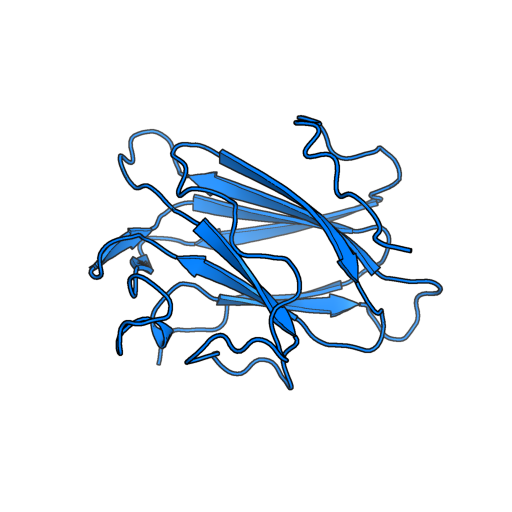 107 TYR A N 1
ATOM 861 C CA . TYR A 1 107 ? 8.304 4.896 1.453 1.00 84.94 107 TYR A CA 1
ATOM 862 C C . TYR A 1 107 ? 7.789 4.715 2.843 1.00 84.94 107 TYR A C 1
ATOM 864 O O . TYR A 1 107 ? 7.759 3.608 3.377 1.00 84.94 107 TYR A O 1
ATOM 872 N N . SER A 1 108 ? 7.370 5.832 3.412 1.00 87.75 108 SER A N 1
ATOM 873 C CA . SER A 1 108 ? 6.903 5.904 4.772 1.00 87.75 108 SER A CA 1
ATOM 874 C C . SER A 1 108 ? 6.043 7.152 4.924 1.00 87.75 108 SER A C 1
ATOM 876 O O . SER A 1 108 ? 6.559 8.254 4.751 1.00 87.75 108 SER A O 1
ATOM 878 N N . ASN A 1 109 ? 4.759 7.003 5.250 1.00 86.56 109 ASN A N 1
ATOM 879 C CA . ASN A 1 109 ? 3.872 8.146 5.463 1.00 86.56 109 ASN A CA 1
ATOM 880 C C . ASN A 1 109 ? 2.867 7.909 6.600 1.00 86.56 109 ASN A C 1
ATOM 882 O O . ASN A 1 109 ? 2.492 6.775 6.910 1.00 86.56 109 ASN A O 1
ATOM 886 N N . HIS A 1 110 ? 2.453 9.007 7.227 1.00 88.75 110 HIS A N 1
ATOM 887 C CA . HIS A 1 110 ? 1.535 9.046 8.353 1.00 88.75 110 HIS A CA 1
ATOM 888 C C . HIS A 1 110 ? 0.137 9.454 7.909 1.00 88.75 110 HIS A C 1
ATOM 890 O O . HIS A 1 110 ? -0.038 10.495 7.279 1.00 88.75 110 HIS A O 1
ATOM 896 N N . PHE A 1 111 ? -0.865 8.694 8.335 1.00 88.69 111 PHE A N 1
ATOM 897 C CA . PHE A 1 111 ? -2.260 8.960 8.029 1.00 88.69 111 PHE A CA 1
ATOM 898 C C . PHE A 1 111 ? -3.108 9.023 9.297 1.00 88.69 111 PHE A C 1
ATOM 900 O O . PHE A 1 111 ? -2.942 8.238 10.234 1.00 88.69 111 PHE A O 1
ATOM 907 N N . VAL A 1 112 ? -4.059 9.957 9.298 1.00 90.00 112 VAL A N 1
ATOM 908 C CA . VAL A 1 112 ? -5.154 10.019 10.268 1.00 90.00 112 VAL A CA 1
ATOM 909 C C . VAL A 1 112 ? -6.450 9.858 9.484 1.00 90.00 112 VAL A C 1
ATOM 911 O O . VAL A 1 112 ? -6.869 10.771 8.783 1.00 90.00 112 VAL A O 1
ATOM 914 N N . LEU A 1 113 ? -7.040 8.675 9.587 1.00 90.69 113 LEU A N 1
ATOM 915 C CA . LEU A 1 113 ? -8.153 8.187 8.784 1.00 90.69 113 LEU A CA 1
ATOM 916 C C . LEU A 1 113 ? -9.425 8.054 9.623 1.00 90.69 113 LEU A C 1
ATOM 918 O O . LEU A 1 113 ? -9.374 7.874 10.849 1.00 90.69 113 LEU A O 1
ATOM 922 N N . ASN A 1 114 ? -10.576 8.100 8.957 1.00 90.94 114 ASN A N 1
ATOM 923 C CA . ASN A 1 114 ? -11.848 7.811 9.602 1.00 90.94 114 ASN A CA 1
ATOM 924 C C . ASN A 1 114 ? -11.899 6.326 9.965 1.00 90.94 114 ASN A C 1
ATOM 926 O O . ASN A 1 114 ? -11.546 5.448 9.187 1.00 90.94 114 ASN A O 1
ATOM 930 N N . ARG A 1 115 ? -12.334 6.029 11.184 1.00 87.94 115 ARG A N 1
ATOM 931 C CA . ARG A 1 115 ? -12.307 4.662 11.717 1.00 87.94 115 ARG A CA 1
ATOM 932 C C . ARG A 1 115 ? -13.276 3.716 11.007 1.00 87.94 115 ARG A C 1
ATOM 934 O O . ARG A 1 115 ? -12.950 2.547 10.827 1.00 87.94 115 ARG A O 1
ATOM 941 N N . ASP A 1 116 ? -14.471 4.205 10.696 1.00 89.19 116 ASP A N 1
ATOM 942 C CA . ASP A 1 116 ? -15.582 3.377 10.210 1.00 89.19 116 ASP A CA 1
ATOM 943 C C . ASP A 1 116 ? -15.575 3.206 8.685 1.00 89.19 116 ASP A C 1
ATOM 945 O O . ASP A 1 116 ? -16.499 2.629 8.115 1.00 89.19 116 ASP A O 1
ATOM 949 N N . GLU A 1 117 ? -14.524 3.702 8.035 1.00 92.25 117 GLU A N 1
ATOM 950 C CA . GLU A 1 117 ? -14.303 3.582 6.604 1.00 92.25 117 GLU A CA 1
ATOM 951 C C . GLU A 1 117 ? -13.320 2.456 6.287 1.00 92.25 117 GLU A C 1
ATOM 953 O O . GLU A 1 117 ? -12.594 1.938 7.145 1.00 92.25 117 GLU A O 1
ATOM 958 N N . GLU A 1 118 ? -13.319 2.074 5.019 1.00 95.06 118 GLU A N 1
ATOM 959 C CA . GLU A 1 118 ? -12.446 1.051 4.479 1.00 95.06 118 GLU A CA 1
ATOM 960 C C . GLU A 1 118 ? -11.458 1.692 3.515 1.00 95.06 118 GLU A C 1
ATOM 962 O O . GLU A 1 118 ? -11.776 2.685 2.857 1.00 95.06 118 GLU A O 1
ATOM 967 N N . TYR A 1 119 ? -10.244 1.150 3.461 1.00 96.12 119 TYR A N 1
ATOM 968 C CA . TYR A 1 119 ? -9.156 1.748 2.703 1.00 96.12 119 TYR A CA 1
ATOM 969 C C . TYR A 1 119 ? -8.397 0.707 1.900 1.00 96.12 119 TYR A C 1
ATOM 971 O O . TYR A 1 119 ? -8.245 -0.446 2.315 1.00 96.12 119 TYR A O 1
ATOM 979 N N . ILE A 1 120 ? -7.869 1.147 0.763 1.00 96.81 120 ILE A N 1
ATOM 980 C CA . ILE A 1 120 ? -6.957 0.370 -0.066 1.00 96.81 120 ILE A CA 1
ATOM 981 C C . ILE A 1 120 ? -5.676 1.174 -0.269 1.00 96.81 120 ILE A C 1
ATOM 983 O O . ILE A 1 120 ? -5.709 2.323 -0.710 1.00 96.81 120 ILE A O 1
ATOM 987 N N . ALA A 1 121 ? -4.544 0.554 0.060 1.00 95.25 121 ALA A N 1
ATOM 988 C CA . ALA A 1 121 ? -3.227 1.024 -0.339 1.00 95.25 121 ALA A CA 1
ATOM 989 C C . ALA A 1 121 ? -2.828 0.356 -1.659 1.00 95.25 121 ALA A C 1
ATOM 991 O O . ALA A 1 121 ? -2.859 -0.869 -1.757 1.00 95.25 121 ALA A O 1
ATOM 992 N N . ILE A 1 122 ? -2.447 1.144 -2.660 1.00 95.00 122 ILE A N 1
ATOM 993 C CA . ILE A 1 122 ? -2.067 0.675 -3.996 1.00 95.00 122 ILE A CA 1
ATOM 994 C C . ILE A 1 122 ? -0.584 0.970 -4.189 1.00 95.00 122 ILE A C 1
ATOM 996 O O . ILE A 1 122 ? -0.187 2.135 -4.186 1.00 95.00 122 ILE A O 1
ATOM 1000 N N . VAL A 1 123 ? 0.231 -0.074 -4.342 1.00 94.44 123 VAL A N 1
ATOM 1001 C CA . VAL A 1 123 ? 1.659 0.056 -4.660 1.00 94.44 123 VAL A CA 1
ATOM 1002 C C . VAL A 1 123 ? 1.793 0.104 -6.174 1.00 94.44 123 VAL A C 1
ATOM 1004 O O . VAL A 1 123 ? 1.523 -0.878 -6.852 1.00 94.44 123 VAL A O 1
ATOM 1007 N N . SER A 1 124 ? 2.176 1.259 -6.695 1.00 93.81 124 SER A N 1
ATOM 1008 C CA . SER A 1 124 ? 2.176 1.573 -8.118 1.00 93.81 124 SER A CA 1
ATOM 1009 C C . SER A 1 124 ? 3.576 1.841 -8.626 1.00 93.81 124 SER A C 1
ATOM 1011 O O . SER A 1 124 ? 4.346 2.510 -7.948 1.00 93.81 124 SER A O 1
ATOM 1013 N N . THR A 1 125 ? 3.886 1.415 -9.840 1.00 92.38 125 THR A N 1
ATOM 1014 C CA . THR A 1 125 ? 5.082 1.844 -10.586 1.00 92.38 125 THR A CA 1
ATOM 1015 C C . THR A 1 125 ? 4.738 2.954 -11.564 1.00 92.38 125 THR A C 1
ATOM 1017 O O . THR A 1 125 ? 3.562 3.236 -11.812 1.00 9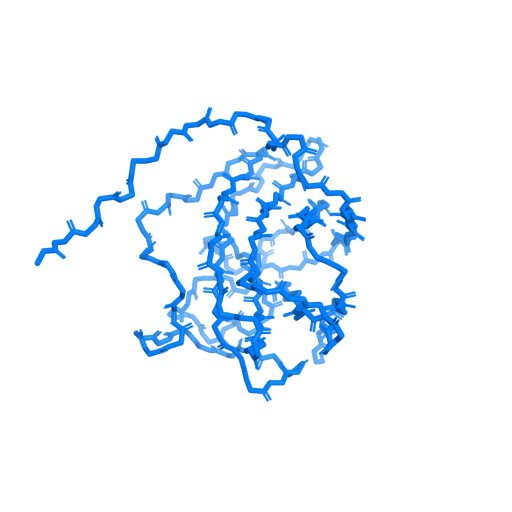2.38 125 THR A O 1
ATOM 1020 N N . PHE A 1 126 ? 5.765 3.620 -12.093 1.00 90.25 126 PHE A N 1
ATOM 1021 C CA . PHE A 1 126 ? 5.566 4.646 -13.111 1.00 90.25 126 PHE A CA 1
ATOM 1022 C C . PHE A 1 126 ? 5.221 4.027 -14.473 1.00 90.25 126 PHE A C 1
ATOM 1024 O O . PHE A 1 126 ? 4.322 4.524 -15.152 1.00 90.25 126 PHE A O 1
ATOM 1031 N N . GLN A 1 127 ? 5.895 2.938 -14.858 1.00 90.88 127 GLN A N 1
ATOM 1032 C CA . GLN A 1 127 ? 5.597 2.180 -16.076 1.00 90.88 127 GLN A CA 1
ATOM 1033 C C . GLN A 1 127 ? 4.791 0.923 -15.740 1.00 90.88 127 GLN A C 1
ATOM 1035 O O . GLN A 1 127 ? 4.858 0.407 -14.623 1.00 90.88 127 GLN A O 1
ATOM 1040 N N . ASN A 1 128 ? 3.987 0.443 -16.686 1.00 90.44 128 ASN A N 1
ATOM 1041 C CA . ASN A 1 128 ? 3.363 -0.869 -16.560 1.00 90.44 128 ASN A CA 1
ATOM 1042 C C . ASN A 1 128 ? 4.419 -1.974 -16.723 1.00 90.44 128 ASN A C 1
ATOM 1044 O O . ASN A 1 128 ? 5.452 -1.764 -17.347 1.00 90.44 128 ASN A O 1
ATOM 1048 N N . GLU A 1 129 ? 4.150 -3.145 -16.149 1.00 88.69 129 GLU A N 1
ATOM 1049 C CA . GLU A 1 129 ? 5.002 -4.344 -16.209 1.00 88.69 129 GLU A CA 1
ATOM 1050 C C . GLU A 1 129 ? 6.369 -4.227 -15.511 1.00 88.69 129 GLU A C 1
ATOM 1052 O O . GLU A 1 129 ? 7.109 -5.210 -15.455 1.00 88.69 129 GLU A O 1
ATOM 1057 N N . ASP A 1 130 ? 6.673 -3.088 -14.882 1.00 90.12 130 ASP A N 1
ATOM 1058 C CA . ASP A 1 130 ? 7.808 -2.973 -13.965 1.00 90.12 130 ASP A CA 1
ATOM 1059 C C . ASP A 1 130 ? 7.639 -3.971 -12.802 1.00 90.12 130 ASP A C 1
ATOM 1061 O O . ASP A 1 130 ? 6.552 -4.053 -12.209 1.00 90.12 130 ASP A O 1
ATOM 1065 N N . PRO A 1 131 ? 8.683 -4.738 -12.442 1.00 89.69 131 PRO A N 1
ATOM 1066 C CA . PRO A 1 131 ? 8.597 -5.699 -11.354 1.00 89.69 131 PRO A CA 1
ATOM 1067 C C . PRO A 1 131 ? 8.420 -4.980 -10.015 1.00 89.69 131 PRO A C 1
ATOM 1069 O O . PRO A 1 131 ? 9.109 -4.008 -9.706 1.00 89.69 131 PRO A O 1
ATOM 1072 N N . ILE A 1 132 ? 7.507 -5.485 -9.189 1.00 90.12 132 ILE A N 1
ATOM 1073 C CA . ILE A 1 132 ? 7.261 -5.004 -7.833 1.00 90.12 132 ILE A CA 1
ATOM 1074 C C . ILE A 1 132 ? 7.491 -6.160 -6.868 1.00 90.12 132 ILE A C 1
ATOM 1076 O O . ILE A 1 132 ? 6.685 -7.090 -6.784 1.00 90.12 132 ILE A O 1
ATOM 1080 N N . SER A 1 133 ? 8.564 -6.041 -6.088 1.00 91.00 133 SER A N 1
ATOM 1081 C CA . SER A 1 133 ? 8.860 -6.952 -4.988 1.00 91.00 133 SER A CA 1
ATOM 1082 C C . SER A 1 133 ? 9.223 -6.175 -3.724 1.00 91.00 133 SER A C 1
ATOM 1084 O O . SER A 1 133 ? 10.017 -5.229 -3.762 1.00 91.00 133 SER A O 1
ATOM 1086 N N . GLY A 1 134 ? 8.632 -6.548 -2.591 1.00 92.88 134 GLY A N 1
ATOM 1087 C CA . GLY A 1 134 ? 8.885 -5.864 -1.329 1.00 92.88 134 GLY A CA 1
ATOM 1088 C C . GLY A 1 134 ? 7.923 -6.225 -0.207 1.00 92.88 134 GLY A C 1
ATOM 1089 O O . GLY A 1 134 ? 7.101 -7.134 -0.309 1.00 92.88 134 GLY A O 1
ATOM 1090 N N . VAL A 1 135 ? 8.013 -5.472 0.888 1.00 94.19 135 VAL A N 1
ATOM 1091 C CA . VAL A 1 135 ? 7.157 -5.637 2.069 1.00 94.19 135 VAL A CA 1
ATOM 1092 C C . VAL A 1 135 ? 6.381 -4.359 2.324 1.00 94.19 135 VAL A C 1
ATOM 1094 O O . VAL A 1 135 ? 6.958 -3.277 2.467 1.00 94.19 135 VAL A O 1
ATOM 1097 N N . PHE A 1 136 ? 5.062 -4.498 2.423 1.00 94.88 136 PHE A N 1
ATOM 1098 C CA . PHE A 1 136 ? 4.170 -3.451 2.892 1.00 94.88 136 PHE A CA 1
ATOM 1099 C C . PHE A 1 136 ? 3.895 -3.634 4.386 1.00 94.88 136 PHE A C 1
ATOM 1101 O O . PHE A 1 136 ? 3.345 -4.648 4.813 1.00 94.88 136 PHE A O 1
ATOM 1108 N N . GLU A 1 137 ? 4.267 -2.644 5.187 1.00 95.44 137 GLU A N 1
ATOM 1109 C CA . GLU A 1 137 ? 4.073 -2.617 6.631 1.00 95.44 137 GLU A CA 1
ATOM 1110 C C . GLU A 1 137 ? 2.988 -1.604 7.003 1.00 95.44 137 GLU A C 1
ATOM 1112 O O . GLU A 1 137 ? 3.009 -0.446 6.573 1.00 95.44 137 GLU A O 1
ATOM 1117 N N . ILE A 1 138 ? 2.069 -2.026 7.870 1.00 95.00 138 ILE A N 1
ATOM 1118 C CA . ILE A 1 138 ? 1.050 -1.169 8.471 1.00 95.00 138 ILE A CA 1
ATOM 1119 C C . ILE A 1 138 ? 1.271 -1.160 9.974 1.00 95.00 138 ILE A C 1
ATOM 1121 O O . ILE A 1 138 ? 1.138 -2.189 10.636 1.00 95.00 138 ILE A O 1
ATOM 1125 N N . LYS A 1 139 ? 1.558 0.014 10.531 1.00 94.44 139 LYS A N 1
ATOM 1126 C CA . LYS A 1 139 ? 1.577 0.229 11.980 1.00 94.44 139 LYS A CA 1
ATOM 1127 C C . LYS A 1 139 ? 0.393 1.092 12.380 1.00 94.44 139 LYS A C 1
ATOM 1129 O O . LYS A 1 139 ? 0.195 2.147 11.793 1.00 94.44 139 LYS A O 1
ATOM 1134 N N . ALA A 1 140 ? -0.410 0.655 13.344 1.00 92.44 140 ALA A N 1
ATOM 1135 C CA . ALA A 1 140 ? -1.678 1.302 13.676 1.00 92.44 140 ALA A CA 1
ATOM 1136 C C . ALA A 1 140 ? -1.924 1.413 15.183 1.00 92.44 140 ALA A C 1
ATOM 1138 O O . ALA A 1 140 ? -1.478 0.592 15.994 1.00 92.44 140 ALA A O 1
ATOM 1139 N N . ASN A 1 141 ? -2.627 2.480 15.572 1.00 91.25 141 ASN A N 1
ATOM 1140 C CA . ASN A 1 141 ? -3.000 2.724 16.968 1.00 91.25 141 ASN A CA 1
ATOM 1141 C C . ASN A 1 141 ? -4.089 1.749 17.443 1.00 91.25 141 ASN A C 1
ATOM 1143 O O . ASN A 1 141 ? -4.291 1.589 18.644 1.00 91.25 141 ASN A O 1
ATOM 1147 N N . THR A 1 142 ? -4.764 1.095 16.501 1.00 90.69 142 THR A N 1
ATOM 1148 C CA . THR A 1 142 ? -5.865 0.164 16.720 1.00 90.69 142 THR A CA 1
ATOM 1149 C C . THR A 1 142 ? -5.661 -1.138 15.933 1.00 90.69 142 THR A C 1
ATOM 1151 O O . THR A 1 142 ? -5.015 -1.097 14.880 1.00 90.69 142 THR A O 1
ATOM 1154 N N . PRO A 1 143 ? -6.183 -2.290 16.403 1.00 92.56 143 PRO A N 1
ATOM 1155 C CA . PRO A 1 143 ? -6.193 -3.512 15.618 1.00 92.56 143 PRO A CA 1
ATOM 1156 C C . PRO A 1 143 ? -6.900 -3.354 14.267 1.00 92.56 143 PRO A C 1
ATOM 1158 O O . PRO A 1 143 ? -7.976 -2.757 14.170 1.00 92.56 143 PRO A O 1
ATOM 1161 N N . LEU A 1 144 ? -6.324 -3.961 13.230 1.00 94.00 144 LEU A N 1
ATOM 1162 C CA . LEU A 1 144 ? -6.848 -3.924 11.868 1.00 94.00 144 LEU A CA 1
ATOM 1163 C C . LEU A 1 144 ? -7.373 -5.285 11.403 1.00 94.00 144 LEU A C 1
ATOM 1165 O O . LEU A 1 144 ? -6.983 -6.349 11.889 1.00 94.00 144 LEU A O 1
ATOM 1169 N N . THR A 1 145 ? -8.264 -5.229 10.420 1.00 93.88 145 THR A N 1
ATOM 1170 C CA . THR A 1 145 ? -8.449 -6.301 9.436 1.00 93.88 145 THR A CA 1
ATOM 1171 C C . THR A 1 145 ? -7.724 -5.870 8.172 1.00 93.88 145 THR A C 1
ATOM 1173 O O . THR A 1 145 ? -7.882 -4.722 7.764 1.00 93.88 145 THR A O 1
ATOM 1176 N N . TYR A 1 146 ? -6.926 -6.753 7.574 1.00 95.19 146 TYR A N 1
ATOM 1177 C CA . TYR A 1 146 ? -6.142 -6.443 6.379 1.00 95.19 146 TYR A CA 1
ATOM 1178 C C . TYR A 1 146 ? -6.035 -7.660 5.458 1.00 95.19 146 TYR A C 1
ATOM 1180 O O . TYR A 1 146 ? -6.169 -8.799 5.914 1.00 95.19 146 TYR A O 1
ATOM 1188 N N . LYS A 1 147 ? -5.817 -7.421 4.162 1.00 94.25 147 LYS A N 1
ATOM 1189 C CA . LYS A 1 147 ? -5.664 -8.477 3.154 1.00 94.25 147 LYS A CA 1
ATOM 1190 C C . LYS A 1 147 ? -4.982 -7.944 1.890 1.00 94.25 147 LYS A C 1
ATOM 1192 O O . LYS A 1 147 ? -5.355 -6.884 1.398 1.00 94.25 147 LYS A O 1
ATOM 1197 N N . LEU A 1 148 ? -4.061 -8.719 1.314 1.00 94.50 148 LEU A N 1
ATOM 1198 C CA . LEU A 1 148 ? -3.613 -8.514 -0.067 1.00 94.50 148 LEU A CA 1
ATOM 1199 C C . LEU A 1 148 ? -4.729 -8.930 -1.038 1.00 94.50 148 LEU A C 1
ATOM 1201 O O . LEU A 1 148 ? -5.184 -10.081 -1.022 1.00 94.50 148 LEU A O 1
ATOM 1205 N N . ILE A 1 149 ? -5.185 -8.006 -1.878 1.00 92.62 149 ILE A N 1
ATOM 1206 C CA . ILE A 1 149 ? -6.199 -8.282 -2.894 1.00 92.62 149 ILE A CA 1
ATOM 1207 C C . ILE A 1 149 ? -5.513 -9.020 -4.046 1.00 92.62 149 ILE A C 1
ATOM 1209 O O . ILE A 1 149 ? -4.586 -8.500 -4.671 1.00 92.62 149 ILE A O 1
ATOM 1213 N N . LYS A 1 150 ? -5.952 -10.255 -4.317 1.00 79.75 150 LYS A N 1
ATOM 1214 C CA . LYS A 1 150 ? -5.375 -11.082 -5.385 1.00 79.75 150 LYS A CA 1
ATOM 1215 C C . LYS A 1 150 ? -5.563 -10.406 -6.758 1.00 79.75 150 LYS A C 1
ATOM 1217 O O . LYS A 1 150 ? -6.573 -9.716 -6.940 1.00 79.75 150 LYS A O 1
ATOM 1222 N N . PRO A 1 151 ? -4.615 -10.567 -7.700 1.00 71.69 151 PRO A N 1
ATOM 1223 C CA . PRO A 1 151 ? -4.848 -10.234 -9.105 1.00 71.69 151 PRO A CA 1
ATOM 1224 C C . PRO A 1 151 ? -6.056 -11.018 -9.639 1.00 71.69 151 PRO A C 1
ATOM 1226 O O . PRO A 1 151 ? -6.365 -12.089 -9.105 1.00 71.69 151 PRO A O 1
ATOM 1229 N N . LEU A 1 152 ? -6.749 -10.451 -10.631 1.00 59.66 152 LEU A N 1
ATOM 1230 C CA . LEU A 1 152 ? -7.830 -11.132 -11.353 1.00 59.66 152 LEU A CA 1
ATOM 1231 C C . LEU A 1 152 ? -7.290 -12.304 -12.180 1.00 59.66 152 LEU A C 1
ATOM 1233 O O . LEU A 1 152 ? -6.157 -12.176 -12.693 1.00 59.66 152 LEU A O 1
#

Sequence (152 aa):
MKVFSNVNFVLNPPEYYKNQYEVAIDQAYGGGTPSMDTFVLNPQIYFRARRDSGNNLKCWLTYKIFEGEETYVKVFVVKADGPERVSMITTDNQVAEDDTPYYGGRYSNHFVLNRDEEYIAIVSTFQNEDPISGVFEIKANTPLTYKLIKPL

Secondary structure (DSSP, 8-state):
-PPP-------S--TT--EEEEEEEEEEEEE-STTSGGGGGS-EEEEEE-TT--S-EEEEEEEEEPTT----EEEEEEEESSSSPP----TTTBSS-S-PPPBSSEEEEEEEE-TTSEEEEEEEESSEEEEEEEEEEEEESS-EEEEEEPP-

Radius of gyration: 14.71 Å; chains: 1; bounding box: 35×39×38 Å

InterPro domains:
  IPR036213 Calpain large subunit, domain III superfamily [SSF49758] (30-131)